Protein AF-A0A7X7SMF2-F1 (afdb_monomer_lite)

Radius of gyration: 14.32 Å; chains: 1; bounding box: 34×41×35 Å

Structure (mmCIF, N/CA/C/O backbone):
data_AF-A0A7X7SMF2-F1
#
_entry.id   AF-A0A7X7SMF2-F1
#
loop_
_atom_site.group_PDB
_atom_site.id
_atom_site.type_symbol
_atom_site.label_atom_id
_atom_site.label_alt_id
_atom_site.label_comp_id
_atom_site.label_asym_id
_atom_site.label_entity_id
_atom_site.label_seq_id
_atom_site.pdbx_PDB_ins_code
_atom_site.Cartn_x
_atom_site.Cartn_y
_atom_site.Cartn_z
_atom_site.occupancy
_atom_site.B_iso_or_equiv
_atom_site.auth_seq_id
_atom_site.auth_comp_id
_atom_site.auth_asym_id
_atom_site.auth_atom_id
_atom_site.pdbx_PDB_model_num
ATOM 1 N N . MET A 1 1 ? 13.494 13.423 -8.549 1.00 45.69 1 MET A N 1
ATOM 2 C CA . MET A 1 1 ? 12.437 13.897 -7.632 1.00 45.69 1 MET A CA 1
ATOM 3 C C . MET A 1 1 ? 11.612 12.673 -7.278 1.00 45.69 1 MET A C 1
ATOM 5 O O . MET A 1 1 ? 11.129 12.038 -8.202 1.00 45.69 1 MET A O 1
ATOM 9 N N . GLY A 1 2 ? 11.581 12.263 -6.010 1.00 54.44 2 GLY A N 1
ATOM 10 C CA . GLY A 1 2 ? 10.752 11.136 -5.564 1.00 54.44 2 GLY A CA 1
ATOM 11 C C . GLY A 1 2 ? 9.342 11.622 -5.243 1.00 54.44 2 GLY A C 1
ATOM 12 O O . GLY A 1 2 ? 9.187 12.753 -4.780 1.00 54.44 2 GLY A O 1
ATOM 13 N N . LEU A 1 3 ? 8.329 10.803 -5.513 1.00 67.44 3 LEU A N 1
ATOM 14 C CA . LEU A 1 3 ? 6.974 11.035 -5.020 1.00 67.44 3 LEU A CA 1
ATOM 15 C C . LEU A 1 3 ? 6.930 10.561 -3.563 1.00 67.44 3 LEU A C 1
ATOM 17 O O . LEU A 1 3 ? 7.524 9.545 -3.229 1.00 67.44 3 LEU A O 1
ATOM 21 N N . GLU A 1 4 ? 6.253 11.281 -2.676 1.00 74.88 4 GLU A N 1
ATOM 22 C CA . GLU A 1 4 ? 6.024 10.826 -1.300 1.00 74.88 4 GLU A CA 1
ATOM 23 C C . GLU A 1 4 ? 4.522 10.810 -1.048 1.00 74.88 4 GLU A C 1
ATOM 25 O O . GLU A 1 4 ? 3.835 11.824 -1.217 1.00 74.88 4 GLU A O 1
ATOM 30 N N . VAL A 1 5 ? 4.017 9.647 -0.646 1.00 79.50 5 VAL A N 1
ATOM 31 C CA . VAL A 1 5 ? 2.647 9.492 -0.167 1.00 79.50 5 VAL A CA 1
ATOM 32 C C . VAL A 1 5 ? 2.651 9.260 1.324 1.00 79.50 5 VAL A C 1
ATOM 34 O O . VAL A 1 5 ? 3.517 8.580 1.873 1.00 79.50 5 VAL A O 1
ATOM 37 N N . THR A 1 6 ? 1.663 9.834 1.990 1.00 81.12 6 THR A N 1
ATOM 38 C CA . THR A 1 6 ? 1.391 9.540 3.388 1.00 81.12 6 THR A CA 1
ATOM 39 C C . THR A 1 6 ? 0.196 8.611 3.446 1.00 81.12 6 THR A C 1
ATOM 41 O O . THR A 1 6 ? -0.858 8.899 2.880 1.00 81.12 6 THR A O 1
ATOM 44 N N . THR A 1 7 ? 0.355 7.483 4.125 1.00 82.62 7 THR A N 1
ATOM 45 C CA . THR A 1 7 ? -0.773 6.626 4.461 1.00 82.62 7 THR A CA 1
ATOM 46 C C . THR A 1 7 ? -1.441 7.166 5.708 1.00 82.62 7 THR A C 1
ATOM 48 O O . THR A 1 7 ? -0.777 7.604 6.646 1.00 82.62 7 THR A O 1
ATOM 51 N N . SER A 1 8 ? -2.762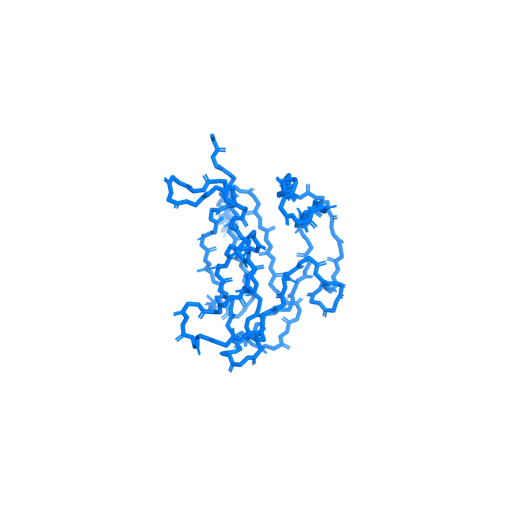 7.151 5.748 1.00 83.38 8 SER A N 1
ATOM 52 C CA . SER A 1 8 ? -3.513 7.423 6.969 1.00 83.38 8 SER A CA 1
ATOM 53 C C . SER A 1 8 ? -4.694 6.484 7.059 1.00 83.38 8 SER A C 1
ATOM 55 O O . SER A 1 8 ? -5.398 6.260 6.081 1.00 83.38 8 SER A O 1
ATOM 57 N N . CYS A 1 9 ? -4.908 5.930 8.247 1.00 84.06 9 CYS A N 1
ATOM 58 C CA . CYS A 1 9 ? -6.066 5.102 8.545 1.00 84.06 9 CYS A CA 1
ATOM 59 C C . CYS A 1 9 ? -6.801 5.666 9.755 1.00 84.06 9 CYS A C 1
ATOM 61 O O . CYS A 1 9 ? -6.168 6.138 10.700 1.00 84.06 9 CYS A O 1
ATOM 63 N N . SER A 1 10 ? -8.127 5.526 9.773 1.00 78.06 10 SER A N 1
ATOM 64 C CA . SER A 1 10 ? -8.984 5.889 10.909 1.00 78.06 10 SER A CA 1
ATOM 65 C C . SER A 1 10 ? -8.606 5.194 12.223 1.00 78.06 10 SER A C 1
ATOM 67 O O . SER A 1 10 ? -8.957 5.687 13.287 1.00 78.06 10 SER A O 1
ATOM 69 N N . CYS A 1 11 ? -7.873 4.074 12.176 1.00 77.38 11 CYS A N 1
ATOM 70 C CA . CYS A 1 11 ? -7.366 3.402 13.376 1.00 77.38 11 CYS A CA 1
ATOM 71 C C . CYS A 1 11 ? -6.130 4.077 14.002 1.00 77.38 11 CYS A C 1
ATOM 73 O O . CYS A 1 11 ? -5.680 3.640 15.056 1.00 77.38 11 CYS A O 1
ATOM 75 N N . GLY A 1 12 ? -5.536 5.087 13.353 1.00 70.25 12 GLY A N 1
ATOM 76 C CA . GLY A 1 12 ? -4.369 5.834 13.844 1.00 70.25 12 GLY A CA 1
ATOM 77 C C . GLY A 1 12 ? -3.018 5.117 13.708 1.00 70.25 12 GLY A C 1
ATOM 78 O O . GLY A 1 12 ? -1.987 5.783 13.641 1.00 70.25 12 GLY A O 1
ATOM 79 N N . ASN A 1 13 ? -3.019 3.785 13.589 1.00 62.31 13 ASN A N 1
ATOM 80 C CA . ASN A 1 13 ? -1.807 2.955 13.598 1.00 62.31 13 ASN A CA 1
ATOM 81 C C . ASN A 1 13 ? -1.090 2.839 12.244 1.00 62.31 13 ASN A C 1
ATOM 83 O O . ASN A 1 13 ? 0.079 2.470 12.207 1.00 62.31 13 ASN A O 1
ATOM 87 N N . ALA A 1 14 ? -1.764 3.141 11.133 1.00 64.44 14 ALA A N 1
ATOM 88 C CA . ALA A 1 14 ? -1.202 2.994 9.787 1.00 64.44 14 ALA A CA 1
ATOM 89 C C . ALA A 1 14 ? -0.796 4.346 9.173 1.00 64.44 14 ALA A C 1
ATOM 91 O O . ALA A 1 14 ? -1.129 4.642 8.023 1.00 64.44 14 ALA A O 1
ATOM 92 N N . GLN A 1 15 ? -0.115 5.184 9.960 1.00 64.94 15 GLN A N 1
ATOM 93 C CA . GLN A 1 15 ? 0.463 6.440 9.485 1.00 64.94 15 GLN A CA 1
ATOM 94 C C . GLN A 1 15 ? 1.930 6.239 9.114 1.00 64.94 15 GLN A C 1
ATOM 96 O O . GLN A 1 15 ? 2.790 6.169 9.989 1.00 64.94 15 GLN A O 1
ATOM 101 N N . ALA A 1 16 ? 2.215 6.129 7.820 1.00 69.94 16 ALA A N 1
ATOM 102 C CA . ALA A 1 16 ? 3.565 5.957 7.306 1.00 69.94 16 ALA A CA 1
ATOM 103 C C . ALA A 1 16 ? 3.796 6.862 6.097 1.00 69.94 16 ALA A C 1
ATOM 105 O O . ALA A 1 16 ? 2.904 7.079 5.279 1.00 69.94 16 ALA A O 1
ATOM 106 N N . LYS A 1 17 ? 5.015 7.387 5.986 1.00 74.56 17 LYS A N 1
ATOM 107 C CA . LYS A 1 17 ? 5.477 8.086 4.789 1.00 74.56 17 LYS A CA 1
ATOM 108 C C . LYS A 1 17 ? 6.166 7.082 3.889 1.00 74.56 17 LYS A C 1
ATOM 110 O O . LYS A 1 17 ? 7.072 6.382 4.334 1.00 74.56 17 LYS A O 1
ATOM 115 N N . ILE A 1 18 ? 5.726 7.017 2.644 1.00 77.19 18 ILE A N 1
ATOM 116 C CA . ILE A 1 18 ? 6.217 6.063 1.663 1.00 77.19 18 ILE A CA 1
ATOM 117 C C . ILE A 1 18 ? 6.706 6.861 0.471 1.00 77.19 18 ILE A C 1
ATOM 119 O O . ILE A 1 18 ? 5.935 7.538 -0.209 1.00 77.19 18 ILE A O 1
ATOM 123 N N . ALA A 1 19 ? 8.009 6.788 0.237 1.00 72.06 19 ALA A N 1
ATOM 124 C CA . ALA A 1 19 ? 8.620 7.390 -0.931 1.00 72.06 19 ALA A CA 1
ATOM 125 C C . ALA A 1 19 ? 8.403 6.464 -2.131 1.00 72.06 19 ALA A C 1
ATOM 127 O O . ALA A 1 19 ? 9.011 5.400 -2.203 1.00 72.06 19 ALA A O 1
ATOM 128 N N . ILE A 1 20 ? 7.538 6.854 -3.059 1.00 71.75 20 ILE A N 1
ATOM 129 C CA . ILE A 1 20 ? 7.332 6.154 -4.320 1.00 71.75 20 ILE A CA 1
ATOM 130 C C . ILE A 1 20 ? 8.308 6.696 -5.362 1.00 71.75 20 ILE A C 1
ATOM 132 O O . ILE A 1 20 ? 8.369 7.896 -5.639 1.00 71.75 20 ILE A O 1
ATOM 136 N N . GLY A 1 21 ? 9.067 5.796 -5.969 1.00 62.91 21 GLY A N 1
ATOM 137 C CA . GLY A 1 21 ? 9.963 6.118 -7.069 1.00 62.91 21 GLY A CA 1
ATOM 138 C C . GLY A 1 21 ? 11.305 5.405 -6.966 1.00 62.91 21 GLY A C 1
ATOM 139 O O . GLY A 1 21 ? 11.511 4.607 -6.049 1.00 62.91 21 GLY A O 1
ATOM 140 N N . PRO A 1 22 ? 12.218 5.703 -7.906 1.00 56.50 22 PRO A N 1
ATOM 141 C CA . PRO A 1 22 ? 13.544 5.112 -7.929 1.00 56.50 22 PRO A CA 1
ATOM 142 C C . PRO A 1 22 ? 14.323 5.597 -6.712 1.00 56.50 22 PRO A C 1
ATOM 144 O O . PRO A 1 22 ? 14.637 6.784 -6.570 1.00 56.50 22 PRO A O 1
ATOM 147 N N . SER A 1 23 ? 14.611 4.676 -5.803 1.00 54.38 23 SER A N 1
ATOM 148 C CA . SER A 1 23 ? 15.485 4.948 -4.672 1.00 54.38 23 SER A CA 1
ATOM 149 C C . SER A 1 23 ? 16.942 4.835 -5.134 1.00 54.38 23 SER A C 1
ATOM 151 O O . SER A 1 23 ? 17.280 4.060 -6.018 1.00 54.38 23 SER A O 1
ATOM 153 N N . THR A 1 24 ? 17.864 5.603 -4.548 1.00 51.75 24 THR A N 1
ATOM 154 C CA . THR A 1 24 ? 19.284 5.627 -4.977 1.00 51.75 24 THR A CA 1
ATOM 155 C C . THR A 1 24 ? 20.009 4.281 -4.852 1.00 51.75 24 THR A C 1
ATOM 157 O O . THR A 1 24 ? 21.149 4.155 -5.292 1.00 51.75 24 THR A O 1
ATOM 160 N N . ARG A 1 25 ? 19.365 3.285 -4.235 1.00 48.41 25 ARG A N 1
ATOM 161 C CA . ARG A 1 25 ? 19.878 1.935 -3.995 1.00 48.41 25 ARG A CA 1
ATOM 162 C C . ARG A 1 25 ? 19.221 0.868 -4.883 1.00 48.41 25 ARG A C 1
ATOM 164 O O . ARG A 1 25 ? 19.769 -0.224 -4.970 1.00 48.41 25 ARG A O 1
ATOM 171 N N . SER A 1 26 ? 18.110 1.197 -5.548 1.00 52.44 26 SER A N 1
ATOM 172 C CA . SER A 1 26 ? 17.301 0.263 -6.333 1.00 52.44 26 SER A CA 1
ATOM 173 C C . SER A 1 26 ? 16.845 0.932 -7.628 1.00 52.44 26 SER A C 1
ATOM 175 O O . SER A 1 26 ? 16.234 1.996 -7.607 1.00 52.44 26 SER A O 1
ATOM 177 N N . SER A 1 27 ? 17.114 0.303 -8.771 1.00 55.53 27 SER A N 1
ATOM 178 C CA . SER A 1 27 ? 16.656 0.791 -10.082 1.00 55.53 27 SER A CA 1
ATOM 179 C C . SER A 1 27 ? 15.140 0.658 -10.289 1.00 55.53 27 SER A C 1
ATOM 181 O O . SER A 1 27 ? 14.627 1.123 -11.305 1.00 55.53 27 SER A O 1
ATOM 183 N N . GLY A 1 28 ? 14.441 0.026 -9.345 1.00 63.16 28 GLY A N 1
ATOM 184 C CA . GLY A 1 28 ? 13.018 -0.253 -9.405 1.00 63.16 28 GLY A CA 1
ATOM 185 C C . GLY A 1 28 ? 12.119 0.795 -8.751 1.00 63.16 28 GLY A C 1
ATOM 186 O O . GLY A 1 28 ? 12.543 1.833 -8.237 1.00 63.16 28 GLY A O 1
ATOM 187 N N . CYS A 1 29 ? 10.823 0.511 -8.834 1.00 69.94 29 CYS A N 1
ATOM 188 C CA . CYS A 1 29 ? 9.741 1.334 -8.316 1.00 69.94 29 CYS A CA 1
ATOM 189 C C . CYS A 1 29 ? 9.341 0.799 -6.936 1.00 69.94 29 CYS A C 1
ATOM 191 O O . CYS A 1 29 ? 8.660 -0.224 -6.830 1.00 69.94 29 CYS A O 1
ATOM 193 N N . SER A 1 30 ? 9.758 1.482 -5.866 1.00 73.50 30 SER A N 1
ATOM 194 C CA . SER A 1 30 ? 9.420 1.065 -4.503 1.00 73.50 30 SER A CA 1
ATOM 195 C C . SER A 1 30 ? 7.941 1.338 -4.210 1.00 73.50 30 SER A C 1
ATOM 197 O O . SER A 1 30 ? 7.537 2.494 -4.073 1.00 73.50 30 SER A O 1
ATOM 199 N N . PHE A 1 31 ? 7.137 0.279 -4.096 1.00 80.69 31 PHE A N 1
ATOM 200 C CA . PHE A 1 31 ? 5.680 0.369 -4.019 1.00 80.69 31 PHE A CA 1
ATOM 201 C C . PHE A 1 31 ? 5.146 -0.248 -2.715 1.00 80.69 31 PHE A C 1
ATOM 203 O O . PHE A 1 31 ? 5.669 -1.265 -2.242 1.00 80.69 31 PHE A O 1
ATOM 210 N N . PRO A 1 32 ? 4.107 0.339 -2.095 1.00 84.06 32 PRO A N 1
ATOM 211 C CA . PRO A 1 32 ? 3.471 -0.240 -0.926 1.00 84.06 32 PRO A CA 1
ATOM 212 C C . PRO A 1 32 ? 2.763 -1.535 -1.313 1.00 84.06 32 PRO A C 1
ATOM 214 O O . PRO A 1 32 ? 1.915 -1.567 -2.207 1.00 84.06 32 PRO A O 1
ATOM 217 N N . CYS A 1 33 ? 3.081 -2.601 -0.592 1.00 86.75 33 CYS A N 1
ATOM 218 C CA . CYS A 1 33 ? 2.420 -3.889 -0.706 1.00 86.75 33 CYS A CA 1
ATOM 219 C C . CYS A 1 33 ? 1.932 -4.349 0.665 1.00 86.75 33 CYS A C 1
ATOM 221 O O . CYS A 1 33 ? 2.526 -4.063 1.706 1.00 86.75 33 CYS A O 1
ATOM 223 N N . LEU A 1 34 ? 0.829 -5.080 0.672 1.00 88.19 34 LEU A N 1
ATOM 224 C CA . LEU A 1 34 ? 0.371 -5.824 1.824 1.00 88.19 34 LEU A CA 1
ATOM 225 C C . LEU A 1 34 ? 1.086 -7.170 1.845 1.00 88.19 34 LEU A C 1
ATOM 227 O O . LEU A 1 34 ? 0.941 -7.968 0.924 1.00 88.19 34 LEU A O 1
ATOM 231 N N . CYS A 1 35 ? 1.818 -7.463 2.913 1.00 88.38 35 CYS A N 1
ATOM 232 C CA . CYS A 1 35 ? 2.258 -8.829 3.139 1.00 88.38 35 CYS A CA 1
ATOM 233 C C . CYS A 1 35 ? 1.144 -9.610 3.835 1.00 88.38 35 CYS A C 1
ATOM 235 O O . CYS A 1 35 ? 0.787 -9.281 4.966 1.00 88.38 35 CYS A O 1
ATOM 237 N N . GLU A 1 36 ? 0.626 -10.659 3.194 1.00 85.81 36 GLU A N 1
ATOM 238 C CA . GLU A 1 36 ? -0.445 -11.474 3.776 1.00 85.81 36 GLU A CA 1
ATOM 239 C C . GLU A 1 36 ? 0.040 -12.285 4.981 1.00 85.81 36 GLU A C 1
ATOM 241 O O . GLU A 1 36 ? -0.714 -12.480 5.930 1.00 85.81 36 GLU A O 1
ATOM 246 N N . ALA A 1 37 ? 1.315 -12.687 4.986 1.00 87.19 37 ALA A N 1
ATOM 247 C CA . ALA A 1 37 ? 1.918 -13.411 6.104 1.00 87.19 37 ALA A CA 1
ATOM 248 C C . ALA A 1 37 ? 2.107 -12.514 7.336 1.00 87.19 37 ALA A C 1
ATOM 250 O O . ALA A 1 37 ? 1.780 -12.901 8.454 1.00 87.19 37 ALA A O 1
ATOM 251 N N . CYS A 1 38 ? 2.627 -11.304 7.127 1.00 83.88 38 CYS A N 1
ATOM 252 C CA . CYS A 1 38 ? 2.868 -10.353 8.205 1.00 83.88 38 CYS A CA 1
ATOM 253 C C . CYS A 1 38 ? 1.601 -9.558 8.594 1.00 83.88 38 CYS A C 1
ATOM 255 O O . CYS A 1 38 ? 1.610 -8.919 9.644 1.00 83.88 38 CYS A O 1
ATOM 257 N N . GLN A 1 39 ? 0.556 -9.545 7.749 1.00 84.44 39 GLN A N 1
ATOM 258 C CA . GLN A 1 39 ? -0.588 -8.620 7.827 1.00 84.44 39 GLN A CA 1
ATOM 259 C C . GLN A 1 39 ? -0.110 -7.187 8.107 1.00 84.44 39 GLN A C 1
ATOM 261 O O . GLN A 1 39 ? -0.538 -6.512 9.043 1.00 84.44 39 GLN A O 1
ATOM 266 N N . ARG A 1 40 ? 0.863 -6.734 7.314 1.00 83.38 40 ARG A N 1
ATOM 267 C CA . ARG A 1 40 ? 1.487 -5.415 7.458 1.00 83.38 40 ARG A CA 1
ATOM 268 C C . ARG A 1 40 ? 1.707 -4.786 6.101 1.00 83.38 40 ARG A C 1
ATOM 270 O O . ARG A 1 40 ? 1.995 -5.475 5.121 1.00 83.38 40 ARG A O 1
ATOM 277 N N . LEU A 1 41 ? 1.580 -3.466 6.077 1.00 84.12 41 LEU A N 1
ATOM 278 C CA . LEU A 1 41 ? 1.987 -2.662 4.942 1.00 84.12 41 LEU A CA 1
ATOM 279 C C . LEU A 1 41 ? 3.513 -2.597 4.945 1.00 84.12 41 LEU A C 1
ATOM 281 O O . LEU A 1 41 ? 4.116 -2.126 5.906 1.00 84.12 41 LEU A O 1
ATOM 285 N N . VAL A 1 42 ? 4.117 -3.093 3.875 1.00 84.69 42 VAL A N 1
ATOM 286 C CA . VAL A 1 42 ? 5.561 -3.089 3.665 1.00 84.69 42 VAL A CA 1
ATOM 287 C C . VAL A 1 42 ? 5.871 -2.436 2.331 1.00 84.69 42 VAL A C 1
ATOM 289 O O . VAL A 1 42 ? 5.100 -2.532 1.379 1.00 84.69 42 VAL A O 1
ATOM 292 N N . GLN A 1 43 ? 7.005 -1.755 2.259 1.00 81.19 43 GLN A N 1
ATOM 293 C CA . GLN A 1 43 ? 7.493 -1.208 1.007 1.00 81.19 43 GLN A CA 1
ATOM 294 C C . GLN A 1 43 ? 8.423 -2.236 0.373 1.00 81.19 43 GLN A C 1
ATOM 296 O O . GLN A 1 43 ? 9.454 -2.576 0.952 1.00 81.19 43 GLN A O 1
ATOM 301 N N . VAL A 1 44 ? 8.036 -2.752 -0.789 1.00 79.19 44 VAL A N 1
ATOM 302 C CA . VAL A 1 44 ? 8.849 -3.701 -1.553 1.00 79.19 44 VAL A CA 1
ATOM 303 C C . VAL A 1 44 ? 9.089 -3.154 -2.942 1.00 79.19 44 VAL A C 1
ATOM 305 O O . VAL A 1 44 ? 8.262 -2.437 -3.511 1.00 79.19 44 VAL A O 1
ATOM 308 N N . ASP A 1 45 ? 10.257 -3.478 -3.470 1.00 77.56 45 ASP A N 1
ATOM 309 C CA . ASP A 1 45 ? 10.560 -3.200 -4.855 1.00 77.56 45 ASP A CA 1
ATOM 310 C C . ASP A 1 45 ? 9.954 -4.319 -5.698 1.00 77.56 45 ASP A C 1
ATOM 312 O O . ASP A 1 45 ? 10.361 -5.473 -5.599 1.00 77.56 45 ASP A O 1
ATOM 316 N N . LEU A 1 46 ? 8.912 -3.994 -6.461 1.00 72.00 46 LEU A N 1
ATOM 317 C CA . LEU A 1 46 ? 8.252 -4.981 -7.313 1.00 72.00 46 LEU A CA 1
ATOM 318 C C . LEU A 1 46 ? 9.073 -5.277 -8.579 1.00 72.00 46 LEU A C 1
ATOM 320 O O . LEU A 1 46 ? 8.745 -6.220 -9.290 1.00 72.00 46 LEU A O 1
ATOM 324 N N . ALA A 1 47 ? 10.114 -4.488 -8.870 1.00 66.94 47 ALA A N 1
ATOM 325 C CA . ALA A 1 47 ? 11.016 -4.747 -9.986 1.00 66.94 47 ALA A CA 1
ATOM 326 C C . ALA A 1 47 ? 11.997 -5.897 -9.683 1.00 66.94 47 ALA A C 1
ATOM 328 O O . ALA A 1 47 ? 12.574 -6.471 -10.606 1.00 66.94 47 ALA A O 1
ATOM 329 N N . ASP A 1 48 ? 12.157 -6.251 -8.403 1.00 64.50 48 ASP A N 1
ATOM 330 C CA . ASP A 1 48 ? 12.898 -7.429 -7.964 1.00 64.50 48 ASP A CA 1
ATOM 331 C C . ASP A 1 48 ? 11.982 -8.663 -8.028 1.00 64.50 48 ASP A C 1
ATOM 333 O O . ASP A 1 48 ? 11.032 -8.803 -7.253 1.00 64.50 48 ASP A O 1
ATOM 337 N N . GLU A 1 49 ? 12.237 -9.558 -8.984 1.00 65.94 49 GLU A N 1
ATOM 338 C CA . GLU A 1 49 ? 11.512 -10.822 -9.101 1.00 65.94 49 GLU A CA 1
ATOM 339 C C . GLU A 1 49 ? 12.328 -11.946 -8.429 1.00 65.94 49 GLU A C 1
ATOM 341 O O . GLU A 1 49 ? 13.439 -12.248 -8.875 1.00 65.94 49 GLU A O 1
ATOM 346 N N . PRO A 1 50 ? 11.821 -12.608 -7.367 1.00 69.56 50 PRO A N 1
ATOM 347 C CA . PRO A 1 50 ? 10.490 -12.480 -6.773 1.00 69.56 50 PRO A CA 1
ATOM 348 C C . PRO A 1 50 ? 10.416 -11.428 -5.645 1.00 69.56 50 PRO A C 1
ATOM 350 O O . PRO A 1 50 ? 11.301 -11.407 -4.783 1.00 69.56 50 PRO A O 1
ATOM 353 N N . PRO A 1 51 ? 9.306 -10.673 -5.528 1.00 72.50 51 PRO A N 1
ATOM 354 C CA . PRO A 1 51 ? 9.145 -9.697 -4.461 1.00 72.50 51 PRO A CA 1
ATOM 355 C C . PRO A 1 51 ? 9.044 -10.422 -3.112 1.00 72.50 51 PRO A C 1
ATOM 357 O O . PRO A 1 51 ? 8.240 -11.342 -2.924 1.00 72.50 51 PRO A O 1
ATOM 360 N N . ARG A 1 52 ? 9.901 -10.035 -2.164 1.00 82.06 52 ARG A N 1
ATOM 361 C CA . ARG A 1 52 ? 9.974 -10.625 -0.819 1.00 82.06 52 ARG A CA 1
ATOM 362 C C . ARG A 1 52 ? 9.728 -9.559 0.228 1.00 82.06 52 ARG A C 1
ATOM 364 O O . ARG A 1 52 ? 10.285 -8.468 0.164 1.00 82.06 52 ARG A O 1
ATOM 371 N N . CYS A 1 53 ? 8.923 -9.896 1.227 1.00 82.69 53 CYS A N 1
ATOM 372 C CA . CYS A 1 53 ? 8.730 -9.024 2.376 1.00 82.69 53 CYS A CA 1
ATOM 373 C C . CYS A 1 53 ? 10.060 -8.858 3.144 1.00 82.69 53 CYS A C 1
ATOM 375 O O . CYS A 1 53 ? 10.626 -9.873 3.545 1.00 82.69 53 CYS A O 1
ATOM 377 N N . PRO A 1 54 ? 10.556 -7.637 3.412 1.00 78.06 54 PRO A N 1
ATOM 378 C CA . PRO A 1 54 ? 11.807 -7.440 4.153 1.00 78.06 54 PRO A CA 1
ATOM 379 C C . PRO A 1 54 ? 11.701 -7.855 5.629 1.00 78.06 54 PRO A C 1
ATOM 381 O O . PRO A 1 54 ? 12.714 -8.123 6.261 1.00 78.06 54 PRO A O 1
ATOM 384 N N . GLU A 1 55 ? 10.482 -7.931 6.171 1.00 82.81 55 GLU A N 1
ATOM 385 C CA . GLU A 1 55 ? 10.234 -8.294 7.571 1.00 82.81 55 GLU A CA 1
ATOM 386 C C . GLU A 1 55 ? 10.163 -9.816 7.766 1.00 82.81 55 GLU A C 1
ATOM 388 O O . GLU A 1 55 ? 10.843 -10.374 8.621 1.00 82.81 55 GLU A O 1
ATOM 393 N N . CYS A 1 56 ? 9.332 -10.505 6.973 1.00 85.19 56 CYS A N 1
ATOM 394 C CA . CYS A 1 56 ? 9.096 -11.949 7.116 1.00 85.19 56 CYS A CA 1
ATOM 395 C C . CYS A 1 56 ? 9.704 -12.809 6.001 1.00 85.19 56 CYS A C 1
ATOM 397 O O . CYS A 1 56 ? 9.529 -14.024 6.025 1.00 85.19 56 CYS A O 1
ATOM 399 N N . HIS A 1 57 ? 10.378 -12.217 5.007 1.00 82.25 57 HIS A N 1
ATOM 400 C CA . HIS A 1 57 ? 10.962 -12.908 3.844 1.00 82.25 57 HIS A CA 1
ATOM 401 C C . HIS A 1 57 ? 9.964 -13.752 3.032 1.00 82.25 57 HIS A C 1
ATOM 403 O O . HIS A 1 57 ? 10.356 -14.560 2.194 1.00 82.25 57 HIS A O 1
ATOM 409 N N . SER A 1 58 ? 8.666 -13.549 3.261 1.00 83.88 58 SER A N 1
ATOM 410 C CA . SER A 1 58 ? 7.602 -14.268 2.575 1.00 83.88 58 SER A CA 1
ATOM 411 C C . SER A 1 58 ? 7.393 -13.715 1.166 1.00 83.88 58 SER A C 1
ATOM 413 O O . SER A 1 58 ? 7.515 -12.508 0.939 1.00 83.88 58 SER A O 1
ATOM 415 N N . ASN A 1 59 ? 7.039 -14.604 0.239 1.00 82.81 59 ASN A N 1
ATOM 416 C CA . ASN A 1 59 ? 6.669 -14.275 -1.139 1.00 82.81 59 ASN A CA 1
ATOM 417 C C . ASN A 1 59 ? 5.180 -13.920 -1.292 1.00 82.81 59 ASN A C 1
ATOM 419 O O . ASN A 1 59 ? 4.743 -13.561 -2.380 1.00 82.81 59 ASN A O 1
ATOM 423 N N . SER A 1 60 ? 4.391 -14.006 -0.217 1.00 86.19 60 SER A N 1
ATOM 424 C CA . SER A 1 60 ? 2.980 -13.605 -0.208 1.00 86.19 60 SER A CA 1
ATOM 425 C C . SER A 1 60 ? 2.850 -12.101 0.042 1.00 86.19 60 SER A C 1
ATOM 427 O O . SER A 1 60 ? 2.456 -11.667 1.130 1.00 86.19 60 SER A O 1
ATOM 429 N N . VAL A 1 61 ? 3.236 -11.301 -0.953 1.00 86.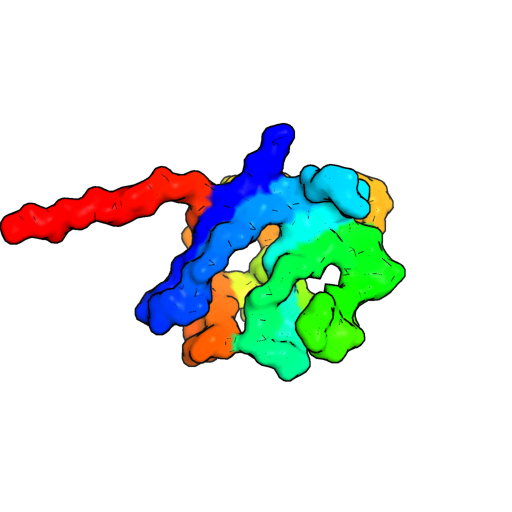94 61 VAL A N 1
ATOM 430 C CA . VAL A 1 61 ? 3.053 -9.844 -0.970 1.00 86.94 61 VAL A CA 1
ATOM 431 C C . VAL A 1 61 ? 2.112 -9.450 -2.105 1.00 86.94 61 VAL A C 1
ATOM 433 O O . VAL A 1 61 ? 2.293 -9.867 -3.245 1.00 86.94 61 VAL A O 1
ATOM 436 N N . VAL A 1 62 ? 1.095 -8.657 -1.784 1.00 86.94 62 VAL A N 1
ATOM 437 C CA . VAL A 1 62 ? 0.070 -8.189 -2.721 1.00 86.94 62 VAL A CA 1
ATOM 438 C C . VAL A 1 62 ? 0.186 -6.669 -2.836 1.00 86.94 62 VAL A C 1
ATOM 440 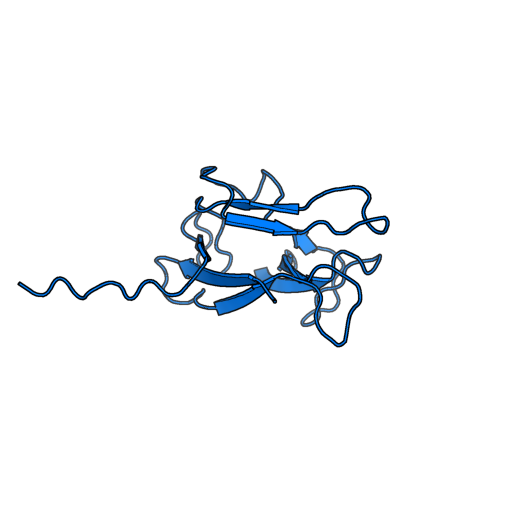O O . VAL A 1 62 ? 0.083 -5.981 -1.818 1.00 86.94 62 VAL A O 1
ATOM 443 N N . PRO A 1 63 ? 0.432 -6.111 -4.030 1.00 85.94 63 PRO A N 1
ATOM 444 C CA . PRO A 1 63 ? 0.510 -4.666 -4.209 1.00 85.94 63 PRO A CA 1
ATOM 445 C C . PRO A 1 63 ? -0.846 -4.006 -3.967 1.00 85.94 63 PRO A C 1
ATOM 447 O O . PRO A 1 63 ? -1.883 -4.565 -4.313 1.00 85.94 63 PRO A O 1
ATOM 450 N N . TYR A 1 64 ? -0.842 -2.7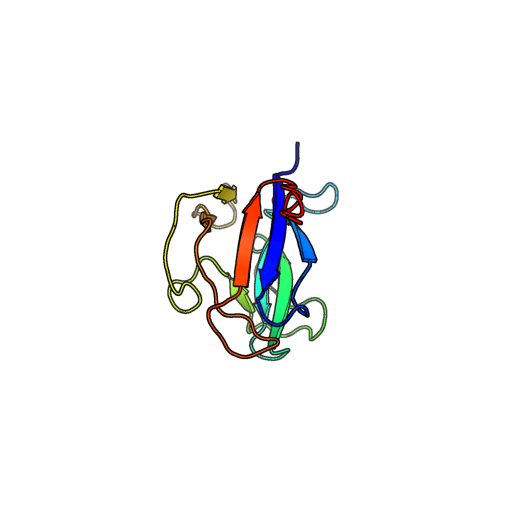86 -3.426 1.00 85.44 64 TYR A N 1
ATOM 451 C CA . TYR A 1 64 ? -2.078 -2.017 -3.208 1.00 85.44 64 TYR A CA 1
ATOM 452 C C . TYR A 1 64 ? -2.765 -1.547 -4.505 1.00 85.44 64 TYR A C 1
ATOM 454 O O . TYR A 1 64 ? -3.867 -1.022 -4.442 1.00 85.44 64 TYR A O 1
ATOM 462 N N . ASP A 1 65 ? -2.136 -1.765 -5.659 1.00 82.50 65 ASP A N 1
ATOM 463 C CA . ASP A 1 65 ? -2.731 -1.634 -6.997 1.00 82.50 65 ASP A CA 1
ATOM 464 C C . ASP A 1 65 ? -3.795 -2.722 -7.266 1.00 82.50 65 ASP A C 1
ATOM 466 O O . ASP A 1 65 ? -4.694 -2.539 -8.082 1.00 82.50 65 ASP A O 1
ATOM 470 N N . ASP A 1 66 ? -3.733 -3.854 -6.550 1.00 83.00 66 ASP A N 1
ATOM 471 C CA . ASP A 1 66 ? -4.644 -4.973 -6.770 1.00 83.00 66 ASP A CA 1
ATOM 472 C C . ASP A 1 66 ? -6.083 -4.611 -6.352 1.00 83.00 66 ASP A C 1
ATOM 474 O O . ASP A 1 66 ? -6.310 -4.194 -5.207 1.00 83.00 66 ASP A O 1
ATOM 478 N N . PRO A 1 67 ? -7.088 -4.831 -7.223 1.00 80.12 67 PRO A N 1
ATOM 479 C CA . PRO A 1 67 ? -8.478 -4.465 -6.954 1.00 80.12 67 PRO A CA 1
ATOM 480 C C . PRO A 1 67 ? -9.073 -5.173 -5.730 1.00 80.12 67 PRO A C 1
ATOM 482 O O . PRO A 1 67 ? -10.104 -4.742 -5.226 1.00 80.12 67 PRO A O 1
ATOM 485 N N . LYS A 1 68 ? -8.444 -6.238 -5.214 1.00 84.31 68 LYS A N 1
ATOM 486 C CA . LYS A 1 68 ? -8.858 -6.878 -3.956 1.00 84.31 68 LYS A CA 1
ATOM 487 C C . LYS A 1 68 ? -8.614 -6.006 -2.726 1.00 84.31 68 LYS A C 1
ATOM 489 O O . LYS A 1 68 ? -9.291 -6.182 -1.715 1.00 84.31 68 LYS A O 1
ATOM 494 N N . LEU A 1 69 ? -7.626 -5.114 -2.787 1.00 84.69 69 LEU A N 1
ATOM 495 C CA . LEU A 1 69 ? -7.246 -4.231 -1.683 1.00 84.69 69 LEU A CA 1
ATOM 496 C C . LEU A 1 69 ? -7.815 -2.821 -1.840 1.00 84.69 69 LEU A C 1
ATOM 498 O O . LEU A 1 69 ? -7.861 -2.085 -0.851 1.00 84.69 69 LEU A O 1
ATOM 502 N N . VAL A 1 70 ? -8.257 -2.459 -3.046 1.00 86.38 70 VAL A N 1
ATOM 503 C CA . VAL A 1 70 ? -8.930 -1.189 -3.333 1.00 86.38 70 VAL A CA 1
ATOM 504 C C . VAL A 1 70 ? -10.405 -1.301 -2.954 1.00 86.38 70 VAL A C 1
ATOM 506 O O . VAL A 1 70 ? -11.148 -2.092 -3.524 1.00 86.38 70 VAL A O 1
ATOM 509 N N . GLY A 1 71 ? -10.838 -0.505 -1.979 1.00 81.44 71 GLY A N 1
ATOM 510 C CA . GLY A 1 71 ? -12.245 -0.409 -1.590 1.00 81.44 71 GLY A CA 1
ATOM 511 C C . GLY A 1 71 ? -13.011 0.546 -2.501 1.00 81.44 71 GLY A C 1
ATOM 512 O O . GLY A 1 71 ? -13.960 0.153 -3.173 1.00 81.44 71 GLY A O 1
ATOM 513 N N . SER A 1 72 ? -12.564 1.800 -2.550 1.00 81.00 72 SER A N 1
ATOM 514 C CA . SER A 1 72 ? -13.130 2.834 -3.416 1.00 81.00 72 SER A CA 1
ATOM 515 C C . SER A 1 72 ? -12.014 3.466 -4.226 1.00 81.00 72 SER A C 1
ATOM 517 O O . SER A 1 72 ? -11.109 4.057 -3.643 1.00 81.00 72 SER A O 1
ATOM 519 N N . GLY A 1 73 ? -12.083 3.358 -5.553 1.00 75.19 73 GLY A N 1
ATOM 520 C CA . GLY A 1 73 ? -11.164 4.059 -6.449 1.00 75.19 73 GLY A CA 1
ATOM 521 C C . GLY A 1 73 ? -11.353 5.576 -6.371 1.00 75.19 73 GLY A C 1
ATOM 522 O O . GLY A 1 73 ? -12.470 6.061 -6.179 1.00 75.19 73 GLY A O 1
ATOM 523 N N . GLY A 1 74 ? -10.252 6.313 -6.497 1.00 77.31 74 GLY A N 1
ATOM 524 C CA . GLY A 1 74 ? -10.233 7.774 -6.556 1.00 77.31 74 GLY A CA 1
ATOM 525 C C . GLY A 1 74 ? -9.483 8.292 -7.781 1.00 77.31 74 GLY A C 1
ATOM 526 O O . GLY A 1 74 ? -9.267 7.563 -8.747 1.00 77.31 74 GLY A O 1
ATOM 527 N N . ASP A 1 75 ? -9.059 9.551 -7.714 1.00 80.00 75 ASP A N 1
ATOM 528 C CA . ASP A 1 75 ? -8.156 10.141 -8.706 1.00 80.00 75 ASP A CA 1
ATOM 529 C C . ASP A 1 75 ? -6.746 9.559 -8.538 1.00 80.00 75 ASP A C 1
ATOM 531 O O . ASP A 1 75 ? -6.325 9.311 -7.402 1.00 80.00 75 ASP A O 1
ATOM 535 N N . VAL A 1 76 ? -6.033 9.300 -9.638 1.00 82.44 76 VAL A N 1
ATOM 536 C CA . VAL A 1 76 ? -4.686 8.716 -9.584 1.00 82.44 76 VAL A CA 1
ATOM 537 C C . VAL A 1 76 ? -3.718 9.756 -9.032 1.00 82.44 76 VAL A C 1
ATOM 539 O O . VAL A 1 76 ? -3.460 10.788 -9.641 1.00 82.44 76 VAL A O 1
ATOM 542 N N . VAL A 1 77 ? -3.170 9.474 -7.855 1.00 80.00 77 VAL A N 1
ATOM 543 C CA . VAL A 1 77 ? -2.233 10.362 -7.164 1.00 80.00 77 VAL A CA 1
ATOM 544 C C . VAL A 1 77 ? -0.784 9.979 -7.438 1.00 80.00 77 VAL A C 1
ATOM 546 O O . VAL A 1 77 ? 0.100 10.832 -7.440 1.00 80.00 77 VAL A O 1
ATOM 549 N N . VAL A 1 78 ? -0.516 8.700 -7.693 1.00 77.69 78 VAL A N 1
ATOM 550 C CA . VAL A 1 78 ? 0.831 8.208 -7.975 1.00 77.69 78 VAL A CA 1
ATOM 551 C C . VAL A 1 78 ? 0.801 7.309 -9.186 1.00 77.69 78 VAL A C 1
ATOM 553 O O . VAL A 1 78 ? 0.053 6.338 -9.225 1.00 77.69 78 VAL A O 1
ATOM 556 N N . HIS A 1 79 ? 1.717 7.585 -10.106 1.00 75.38 79 HIS A N 1
ATOM 557 C CA . HIS A 1 79 ? 2.054 6.700 -11.206 1.00 75.38 79 HIS A CA 1
ATOM 558 C C . HIS A 1 79 ? 3.488 6.213 -10.991 1.00 75.38 79 HIS A C 1
ATOM 560 O O . HIS A 1 79 ? 4.423 7.018 -10.966 1.00 75.38 79 HIS A O 1
ATOM 566 N N . CYS A 1 80 ? 3.670 4.906 -10.817 1.00 73.31 80 CYS A N 1
ATOM 567 C CA . CYS A 1 80 ? 4.983 4.276 -10.797 1.00 73.31 80 CYS A CA 1
ATOM 568 C C . CYS A 1 80 ? 5.145 3.423 -12.050 1.00 73.31 80 CYS A C 1
ATOM 570 O O . CYS A 1 80 ? 4.644 2.302 -12.145 1.00 73.31 80 CYS A O 1
ATOM 572 N N . SER A 1 81 ? 5.851 3.972 -13.033 1.00 68.25 81 SER A N 1
ATOM 573 C CA . SER A 1 81 ? 6.200 3.249 -14.248 1.00 68.25 81 SER A CA 1
ATOM 574 C C . SER A 1 81 ? 7.453 2.425 -13.992 1.00 68.25 81 SER A C 1
ATOM 576 O O . SER A 1 81 ? 8.571 2.923 -14.126 1.00 68.25 81 SER A O 1
ATOM 578 N N . THR A 1 82 ? 7.280 1.155 -13.640 1.00 61.94 82 THR A N 1
ATOM 579 C CA . THR A 1 82 ? 8.382 0.189 -13.574 1.00 61.94 82 THR A CA 1
ATOM 580 C C . THR A 1 82 ? 8.741 -0.245 -15.001 1.00 61.94 82 THR A C 1
ATOM 582 O O . THR A 1 82 ? 8.424 -1.351 -15.439 1.00 61.94 82 THR A O 1
ATOM 585 N N . GLY A 1 83 ? 9.299 0.689 -15.778 1.00 47.91 83 GLY A N 1
ATOM 586 C CA . GLY A 1 83 ? 9.639 0.499 -17.189 1.00 47.91 83 GLY A CA 1
ATOM 587 C C . GLY A 1 83 ? 10.497 -0.749 -17.411 1.00 47.91 83 GLY A C 1
ATOM 588 O O . GLY A 1 83 ? 11.438 -0.990 -16.660 1.00 47.91 83 GLY A O 1
ATOM 589 N N . ASP A 1 84 ? 10.138 -1.532 -18.429 1.00 52.03 84 ASP A N 1
ATOM 590 C CA . ASP A 1 84 ? 10.770 -2.777 -18.910 1.00 52.03 84 ASP A CA 1
ATOM 591 C C . ASP A 1 84 ? 10.871 -3.962 -17.919 1.00 52.03 84 ASP A C 1
ATOM 593 O O . ASP A 1 84 ? 10.752 -5.104 -18.345 1.00 52.03 84 ASP A O 1
ATOM 597 N N . GLN A 1 85 ? 10.995 -3.743 -16.603 1.00 57.16 85 GLN A N 1
ATOM 598 C CA . GLN A 1 85 ? 11.148 -4.837 -15.626 1.00 57.16 85 GLN A CA 1
ATOM 599 C C . GLN A 1 85 ? 9.840 -5.546 -15.258 1.00 57.16 85 GLN A C 1
ATOM 601 O O . GLN A 1 85 ? 9.851 -6.740 -14.988 1.00 57.16 85 GLN A O 1
ATOM 606 N N . LEU A 1 86 ? 8.715 -4.830 -15.243 1.00 58.59 86 LEU A N 1
ATOM 607 C CA . LEU A 1 86 ? 7.406 -5.388 -14.866 1.00 58.59 86 LEU A CA 1
ATOM 608 C C . LEU A 1 86 ? 6.401 -5.385 -16.019 1.00 58.59 86 LEU A C 1
ATOM 610 O O . LEU A 1 86 ? 5.324 -5.963 -15.897 1.00 58.59 86 LEU A O 1
ATOM 614 N N . GLY A 1 87 ? 6.716 -4.685 -17.115 1.00 62.53 87 GLY A N 1
ATOM 615 C CA . GLY A 1 87 ? 5.832 -4.529 -18.275 1.00 62.53 87 GLY A CA 1
ATOM 616 C C . GLY A 1 87 ? 4.495 -3.831 -17.984 1.00 62.53 87 GLY A C 1
ATOM 617 O O . GLY A 1 87 ? 3.629 -3.801 -18.855 1.00 62.53 87 GLY A O 1
ATOM 618 N N . ARG A 1 88 ? 4.305 -3.274 -16.779 1.00 68.00 88 ARG A N 1
ATOM 619 C CA . ARG A 1 88 ? 3.079 -2.587 -16.352 1.00 68.00 88 ARG A CA 1
ATOM 620 C C . ARG A 1 88 ? 3.378 -1.358 -15.499 1.00 68.00 88 ARG A C 1
ATOM 622 O O . ARG A 1 88 ? 4.394 -1.300 -14.807 1.00 68.00 88 ARG A O 1
ATOM 629 N N . VAL A 1 89 ? 2.471 -0.389 -15.559 1.00 73.75 89 VAL A N 1
ATOM 630 C CA . VAL A 1 89 ? 2.460 0.795 -14.692 1.00 73.75 89 VAL A CA 1
ATOM 631 C C . VAL A 1 89 ? 1.641 0.459 -13.452 1.00 73.75 89 VAL A C 1
ATOM 633 O O . VAL A 1 89 ? 0.587 -0.158 -13.571 1.00 73.75 89 VAL A O 1
ATOM 636 N N . LEU A 1 90 ? 2.152 0.826 -12.281 1.00 78.69 90 LEU A N 1
ATOM 637 C CA . LEU A 1 90 ? 1.449 0.699 -11.009 1.00 78.69 90 LEU A CA 1
ATOM 638 C C . LEU A 1 90 ? 0.850 2.050 -10.638 1.00 78.69 90 LEU A C 1
ATOM 640 O O . LEU A 1 90 ? 1.558 3.063 -10.669 1.00 78.69 90 LEU A O 1
ATOM 644 N N . GLU A 1 91 ? -0.419 2.067 -10.251 1.00 82.00 91 GLU A N 1
ATOM 645 C CA . GLU A 1 91 ? -1.148 3.299 -9.968 1.00 82.00 91 GLU A CA 1
ATOM 646 C C . GLU A 1 91 ? -1.728 3.270 -8.546 1.00 82.00 91 GLU A C 1
ATOM 648 O O . GLU A 1 91 ? -2.358 2.305 -8.118 1.00 82.00 91 GLU A O 1
ATOM 653 N N . LEU A 1 92 ? -1.509 4.341 -7.776 1.00 83.19 92 LEU A N 1
ATOM 654 C CA . LEU A 1 92 ? -2.253 4.575 -6.532 1.00 83.19 92 LEU A CA 1
ATOM 655 C C . LEU A 1 92 ? -3.181 5.754 -6.727 1.00 83.19 92 LEU A C 1
ATOM 657 O O . LEU A 1 92 ? -2.817 6.763 -7.327 1.00 83.19 92 LEU A O 1
ATOM 661 N N . THR A 1 93 ? -4.356 5.639 -6.134 1.00 85.62 93 THR A N 1
ATOM 662 C CA . THR A 1 93 ? -5.395 6.660 -6.124 1.00 85.62 93 THR A CA 1
ATOM 663 C C . THR A 1 93 ? -5.562 7.249 -4.724 1.00 85.62 93 THR A C 1
ATOM 665 O O . THR A 1 93 ? -5.154 6.631 -3.741 1.00 85.62 93 THR A O 1
ATOM 668 N N . ASP A 1 94 ? -6.227 8.400 -4.602 1.00 83.06 94 ASP A N 1
ATOM 669 C CA . ASP A 1 94 ? -6.693 8.965 -3.310 1.00 83.06 94 ASP A CA 1
ATOM 670 C C . ASP A 1 94 ? -7.888 8.179 -2.710 1.00 83.06 94 ASP A C 1
ATOM 672 O O . ASP A 1 94 ? -8.705 8.667 -1.921 1.00 83.06 94 ASP A O 1
ATOM 676 N N . GLY A 1 95 ? -8.041 6.931 -3.142 1.00 86.75 95 GLY A N 1
ATOM 677 C CA . GLY A 1 95 ? -9.106 6.034 -2.753 1.00 86.75 95 GLY A CA 1
ATOM 678 C C . GLY A 1 95 ? -9.029 5.555 -1.306 1.00 86.75 95 GLY A C 1
ATOM 679 O O . GLY A 1 95 ? -8.195 5.976 -0.497 1.00 86.75 95 GLY A O 1
ATOM 680 N N . THR A 1 96 ? -9.926 4.629 -0.979 1.00 88.00 96 THR A N 1
ATOM 681 C CA . THR A 1 96 ? -9.838 3.840 0.250 1.00 88.00 96 THR A CA 1
ATOM 682 C C . THR A 1 96 ? -9.276 2.462 -0.044 1.00 88.00 96 THR A C 1
ATOM 684 O O . THR A 1 96 ? -9.615 1.823 -1.037 1.00 88.00 96 THR A O 1
ATOM 687 N N . TYR A 1 97 ? -8.437 1.994 0.865 1.00 89.44 97 TYR A N 1
ATOM 688 C CA . TYR A 1 97 ? -7.706 0.748 0.767 1.00 89.44 97 TYR A CA 1
ATOM 689 C C . TYR A 1 97 ? -7.829 -0.045 2.063 1.00 89.44 97 TYR A C 1
ATOM 691 O O . TYR A 1 97 ? -8.118 0.497 3.137 1.00 89.44 97 TYR A O 1
ATOM 699 N N . TYR A 1 98 ? -7.594 -1.347 1.967 1.00 88.12 98 TYR A N 1
ATOM 700 C CA . TYR A 1 98 ? -7.599 -2.244 3.113 1.00 88.12 98 TYR A CA 1
ATOM 701 C C . TYR A 1 98 ? -6.446 -1.940 4.082 1.00 88.12 98 TYR A C 1
ATOM 703 O O . TYR A 1 98 ? -5.276 -2.006 3.725 1.00 88.12 98 TYR A O 1
ATOM 711 N N . CYS A 1 99 ? -6.766 -1.635 5.337 1.00 86.75 99 CYS A N 1
ATOM 712 C CA . CYS A 1 99 ? -5.781 -1.462 6.394 1.00 86.75 99 CYS A CA 1
ATOM 713 C C . CYS A 1 99 ? -5.571 -2.784 7.137 1.00 86.75 99 CYS A C 1
ATOM 715 O O . CYS A 1 99 ? -6.497 -3.245 7.808 1.00 86.75 99 CYS A O 1
ATOM 717 N N . PRO A 1 100 ? -4.361 -3.361 7.144 1.00 83.19 100 PRO A N 1
ATOM 718 C CA . PRO A 1 100 ? -4.137 -4.622 7.833 1.00 83.19 100 PRO A CA 1
ATOM 719 C C . PRO A 1 100 ? -3.994 -4.469 9.354 1.00 83.19 100 PRO A C 1
ATOM 721 O O . PRO A 1 100 ? -4.145 -5.442 10.082 1.00 83.19 100 PRO A O 1
ATOM 724 N N . SER A 1 101 ? -3.776 -3.250 9.868 1.00 82.00 101 SER A N 1
ATOM 725 C CA . SER A 1 101 ? -3.756 -3.005 11.319 1.00 82.00 101 SER A CA 1
ATOM 726 C C . SER A 1 101 ? -5.133 -3.095 11.974 1.00 82.00 101 SER A C 1
ATOM 728 O O . SER A 1 101 ? -5.207 -3.364 13.168 1.00 82.00 101 SER A O 1
ATOM 730 N N . CYS A 1 102 ? -6.213 -2.819 11.239 1.00 83.38 102 CYS A N 1
ATOM 731 C CA . CYS A 1 102 ? -7.579 -2.883 11.773 1.00 83.38 102 CYS A CA 1
ATOM 732 C C . CYS A 1 102 ? -8.531 -3.774 10.965 1.00 83.38 102 CYS A C 1
ATOM 734 O O . CYS A 1 102 ? -9.653 -3.997 11.405 1.00 83.38 102 CYS A O 1
ATOM 736 N N . GLY A 1 103 ? -8.110 -4.277 9.803 1.00 83.88 103 GLY A N 1
ATOM 737 C CA . GLY A 1 103 ? -8.923 -5.117 8.925 1.00 83.88 103 GLY A CA 1
ATOM 738 C C . GLY A 1 103 ? -10.055 -4.380 8.202 1.00 83.88 103 GLY A C 1
ATOM 739 O O . GLY A 1 103 ? -11.018 -5.011 7.777 1.00 83.88 103 GLY A O 1
ATOM 740 N N . GLN A 1 104 ? -9.987 -3.049 8.087 1.00 85.75 104 GLN A N 1
ATOM 741 C CA . GLN A 1 104 ? -11.039 -2.227 7.471 1.00 85.75 104 GLN A CA 1
ATOM 742 C C . GLN A 1 104 ? -10.527 -1.462 6.249 1.00 85.75 104 GLN A C 1
ATOM 744 O O . GLN A 1 104 ? -9.361 -1.073 6.201 1.00 85.75 104 GLN A O 1
ATOM 749 N N . MET A 1 105 ? -11.414 -1.182 5.288 1.00 86.75 105 MET A N 1
ATOM 750 C CA . MET A 1 105 ? -11.138 -0.368 4.093 1.00 86.75 105 MET A CA 1
ATOM 751 C C . MET A 1 105 ? -11.108 1.138 4.410 1.00 86.75 105 MET A C 1
ATOM 753 O O . MET A 1 105 ? -11.873 1.926 3.859 1.00 86.75 105 MET A O 1
ATOM 757 N N . SER A 1 106 ? -10.247 1.529 5.348 1.00 85.69 106 SER A N 1
ATOM 758 C CA . SER A 1 106 ? -10.142 2.902 5.861 1.00 85.69 106 SER A CA 1
ATOM 759 C C . SER A 1 106 ? -8.761 3.523 5.637 1.00 85.69 106 SER A C 1
ATOM 761 O O . SER A 1 106 ? -8.532 4.654 6.063 1.00 85.69 106 SER A O 1
ATOM 763 N N . LEU A 1 107 ? -7.829 2.794 5.012 1.00 87.25 107 LEU A N 1
ATOM 764 C CA . LEU A 1 107 ? -6.509 3.310 4.656 1.00 87.25 107 LEU A CA 1
ATOM 765 C C . LEU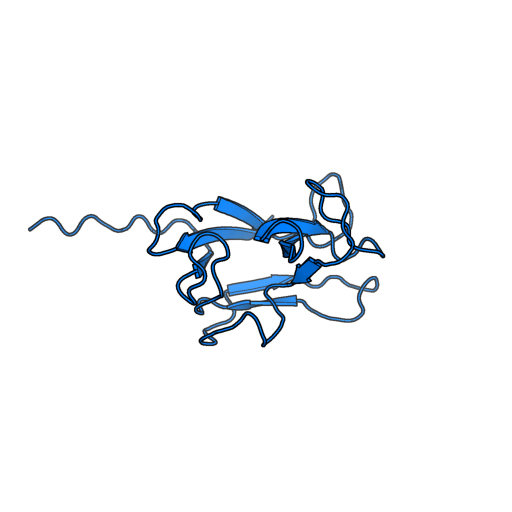 A 1 107 ? -6.647 4.239 3.446 1.00 87.25 107 LEU A C 1
ATOM 767 O O . LEU A 1 107 ? -7.328 3.894 2.489 1.00 87.25 107 LEU A O 1
ATOM 771 N N . ARG A 1 108 ? -5.997 5.397 3.457 1.00 86.38 108 ARG A N 1
ATOM 772 C CA . ARG A 1 108 ? -5.957 6.325 2.319 1.00 86.38 108 ARG A CA 1
ATOM 773 C C . ARG A 1 108 ? -4.520 6.729 2.045 1.00 86.38 108 ARG A C 1
ATOM 775 O O . ARG A 1 108 ? -3.743 6.871 2.991 1.00 86.38 108 ARG A O 1
ATOM 782 N N . PHE A 1 109 ? -4.191 6.910 0.772 1.00 85.12 109 PHE A N 1
ATOM 783 C CA . PHE A 1 109 ? -2.893 7.405 0.328 1.00 85.12 109 PHE A CA 1
ATOM 784 C C . PHE A 1 109 ? -3.069 8.829 -0.173 1.00 85.12 109 PHE A C 1
ATOM 786 O O . PHE A 1 109 ? -3.755 9.049 -1.162 1.00 85.12 109 PHE A O 1
ATOM 793 N N . THR A 1 110 ? -2.432 9.786 0.491 1.00 79.06 110 THR A N 1
ATOM 794 C CA . THR A 1 110 ? -2.455 11.186 0.070 1.00 79.06 110 THR A CA 1
ATOM 795 C C . THR A 1 110 ? -1.066 11.598 -0.403 1.00 79.06 110 THR A C 1
ATOM 797 O O . THR A 1 110 ? -0.066 11.392 0.293 1.00 79.06 110 THR A O 1
ATOM 800 N N . THR A 1 111 ? -0.970 12.181 -1.598 1.00 71.75 111 THR A N 1
ATOM 801 C CA . THR A 1 111 ? 0.269 12.818 -2.063 1.00 71.75 111 THR A CA 1
ATOM 802 C C . THR A 1 111 ? 0.422 14.178 -1.413 1.00 71.75 111 THR A C 1
ATOM 804 O O . THR A 1 111 ? -0.427 15.053 -1.580 1.00 71.75 111 THR A O 1
ATOM 807 N N . GLY A 1 112 ? 1.540 14.380 -0.725 1.00 56.81 112 GLY A N 1
ATOM 808 C CA . GLY A 1 112 ? 1.860 15.674 -0.145 1.00 56.81 112 GLY A CA 1
ATOM 809 C C . GLY A 1 112 ? 1.140 15.956 1.173 1.00 56.81 112 GLY A C 1
ATOM 810 O O . GLY A 1 112 ? -0.032 15.667 1.406 1.00 56.81 112 GLY A O 1
ATOM 811 N N . TRP A 1 113 ? 1.905 16.560 2.065 1.00 40.56 113 TRP A N 1
ATOM 812 C CA . TRP A 1 113 ? 1.462 17.061 3.348 1.00 40.56 113 TRP A CA 1
ATOM 813 C C . TRP A 1 113 ? 0.361 18.121 3.184 1.00 40.56 113 TRP A C 1
ATOM 815 O O . TRP A 1 113 ? 0.631 19.292 2.919 1.00 40.56 113 TRP A O 1
ATOM 825 N N . ARG A 1 114 ? -0.893 17.724 3.397 1.00 37.00 114 ARG A N 1
ATOM 826 C CA . ARG A 1 114 ? -1.936 18.635 3.864 1.00 37.00 114 ARG A CA 1
ATOM 827 C C . ARG A 1 114 ? -1.994 18.447 5.372 1.00 37.00 114 ARG A C 1
ATOM 829 O O . ARG A 1 114 ? -2.489 17.428 5.844 1.00 37.00 114 ARG A O 1
ATOM 836 N N . PHE A 1 115 ? -1.475 19.412 6.135 1.00 36.25 115 PHE A N 1
ATOM 837 C CA . PHE A 1 115 ? -1.938 19.574 7.512 1.00 36.25 115 PHE A CA 1
ATOM 838 C C . PHE A 1 115 ? -3.474 19.505 7.462 1.00 36.25 115 PHE A C 1
ATOM 840 O O . PHE A 1 115 ? -4.058 20.256 6.669 1.00 36.25 115 PHE A O 1
ATOM 847 N N . PRO A 1 116 ? -4.164 18.675 8.264 1.00 39.78 116 PRO A N 1
ATOM 848 C CA . PRO A 1 116 ? -5.511 19.048 8.633 1.00 39.78 116 PRO A CA 1
ATOM 849 C C . PRO A 1 116 ? -5.339 20.391 9.340 1.00 39.78 116 PRO A C 1
ATOM 851 O O . PRO A 1 116 ? -4.791 20.455 10.440 1.00 39.78 116 PRO A O 1
ATOM 854 N N . SER A 1 117 ? -5.688 21.488 8.664 1.00 37.78 117 SER A N 1
ATOM 855 C CA . SER A 1 117 ? -5.932 22.748 9.346 1.00 37.78 117 SER A CA 1
ATOM 856 C C . SER A 1 117 ? -6.912 22.391 10.449 1.00 37.78 117 SER A C 1
ATOM 858 O O . SER A 1 117 ? -8.036 21.988 10.154 1.00 37.78 117 SER A O 1
ATOM 860 N N . ALA A 1 118 ? -6.436 22.400 11.692 1.00 42.78 118 ALA A N 1
ATOM 861 C CA . ALA A 1 118 ? -7.269 22.202 12.855 1.00 42.78 118 ALA A CA 1
ATOM 862 C C . ALA A 1 118 ? -8.399 23.229 12.751 1.00 42.78 118 ALA A C 1
ATOM 864 O O . ALA A 1 118 ? -8.194 24.421 12.971 1.00 42.78 118 ALA A O 1
ATOM 865 N N . ALA A 1 119 ? -9.571 22.770 12.320 1.00 49.31 119 ALA A N 1
ATOM 866 C CA . ALA A 1 119 ? -10.809 23.499 12.467 1.00 49.31 119 ALA A CA 1
ATOM 867 C C . ALA A 1 119 ? -11.166 23.396 13.949 1.00 49.31 119 ALA A C 1
ATOM 869 O O . ALA A 1 119 ? -11.919 22.519 14.360 1.00 49.31 119 ALA A O 1
ATOM 870 N N . SER A 1 120 ? -10.543 24.249 14.754 1.00 45.88 120 SER A N 1
ATOM 871 C CA . SER A 1 120 ? -10.957 24.490 16.128 1.00 45.88 120 SER A CA 1
ATOM 872 C C . SER A 1 120 ? -11.705 25.816 16.120 1.00 45.88 120 SER A C 1
ATOM 874 O O . SER A 1 120 ? -11.096 26.880 16.022 1.00 45.88 120 SER A O 1
ATOM 876 N N . THR A 1 121 ? -13.033 25.699 16.083 1.00 49.84 121 THR A N 1
ATOM 877 C CA . THR A 1 121 ? -13.994 26.762 16.414 1.00 49.84 121 THR A CA 1
ATOM 878 C C . THR A 1 121 ? -13.910 27.098 17.896 1.00 49.84 121 THR A C 1
ATOM 880 O O . THR A 1 121 ? -13.645 26.161 18.684 1.00 49.84 121 THR A O 1
#

pLDDT: m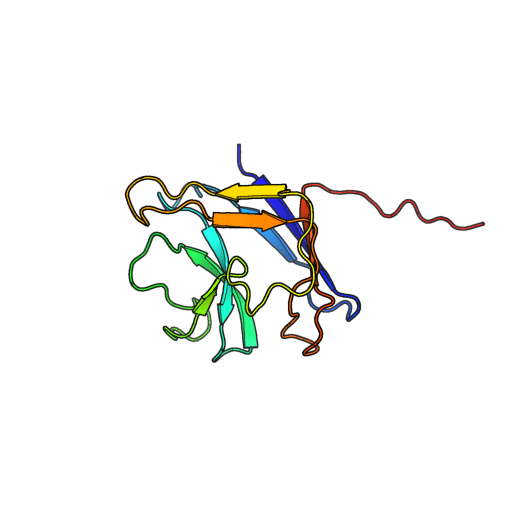ean 73.63, std 13.84, range [36.25, 89.44]

Sequence (121 aa):
MGLEVTTSCSCGNAQAKIAIGPSTRSSGCSFPCLCEACQRLVQVDLADEPPRCPECHSNSVVPYDDPKLVGSGGDVVVHCSTGDQLGRVLELTDGTYYCPSCGQMSLRFTTGWRFPSAAST

Foldseek 3Di:
DWWWKFKDFPVRPRTDIDTFDDDPVHNATFAWWQQPVVLDTATWGVLDPQTAGPVPRDSRIGTQLDVVFFPFFAAFPDWGCRPPSPPDIRTFGQGFTQRSVVRDSGMGIDTDDDDPPPPDD

Secondary structure (DSSP, 8-state):
--EEEEEEETTSS--EEEEESEETTEEEEEEEEEETTTTEEEEEETTSSSP--TTT--S-EEETTSTTTEEE---EEEEEE-TTTTSSEEEEESSEEEETTTTEEEEEEEES---------